Protein AF-A0A6B0QW33-F1 (afdb_monomer_lite)

Structure (mmCIF, N/CA/C/O backbone):
data_AF-A0A6B0QW33-F1
#
_entry.id   AF-A0A6B0QW33-F1
#
loop_
_atom_site.group_PDB
_atom_site.id
_atom_site.type_symbol
_atom_site.label_atom_id
_atom_site.label_alt_id
_atom_site.label_comp_id
_atom_site.label_asym_id
_atom_site.label_entity_id
_atom_site.label_seq_id
_atom_site.pdbx_PDB_ins_code
_atom_site.Cartn_x
_atom_site.Cartn_y
_atom_site.Cartn_z
_atom_site.occupancy
_atom_site.B_iso_or_equiv
_atom_site.auth_seq_id
_atom_site.auth_comp_id
_atom_site.auth_asym_id
_atom_site.auth_atom_id
_atom_site.pdbx_PDB_model_num
ATOM 1 N N . MET A 1 1 ? -25.011 12.473 15.618 1.00 36.19 1 MET A N 1
ATOM 2 C CA . MET A 1 1 ? -24.795 11.704 14.375 1.00 36.19 1 MET A CA 1
ATOM 3 C C . MET A 1 1 ? -24.185 10.375 14.787 1.00 36.19 1 MET A C 1
ATOM 5 O O . MET A 1 1 ? -23.014 10.345 15.140 1.00 36.19 1 MET A O 1
ATOM 9 N N . SER A 1 2 ? -24.995 9.323 14.896 1.00 54.03 2 SER A N 1
ATOM 10 C CA . SER A 1 2 ? -24.526 8.011 15.349 1.00 54.03 2 SER A CA 1
ATOM 11 C C . SER A 1 2 ? -23.831 7.321 14.186 1.00 54.03 2 SER A C 1
ATOM 13 O O . SER A 1 2 ? -24.479 6.965 13.205 1.00 54.03 2 SER A O 1
ATOM 15 N N . VAL A 1 3 ? -22.509 7.187 14.275 1.00 56.66 3 VAL A N 1
ATOM 16 C CA . VAL A 1 3 ? -21.721 6.403 13.325 1.00 56.66 3 VAL A CA 1
ATOM 17 C C . VAL A 1 3 ? -22.176 4.957 13.482 1.00 56.66 3 VAL A C 1
ATOM 19 O O . VAL A 1 3 ? -21.946 4.327 14.513 1.00 56.66 3 VAL A O 1
ATOM 22 N N . SER A 1 4 ? -22.914 4.459 12.495 1.00 55.44 4 SER A N 1
ATOM 23 C CA . SER A 1 4 ? -23.325 3.065 12.420 1.00 55.44 4 SER A CA 1
ATOM 24 C C . SER A 1 4 ? -22.073 2.194 12.418 1.00 55.44 4 SER A C 1
ATOM 26 O O . SER A 1 4 ? -21.296 2.222 11.464 1.00 55.44 4 SER A O 1
ATOM 28 N N . ASN A 1 5 ? -21.875 1.449 13.503 1.00 58.53 5 ASN A N 1
ATOM 29 C CA . ASN A 1 5 ? -20.822 0.452 13.628 1.00 58.53 5 ASN A CA 1
ATOM 30 C C . ASN A 1 5 ? -20.997 -0.566 12.488 1.00 58.53 5 ASN A C 1
ATOM 32 O O . ASN A 1 5 ? -21.919 -1.382 12.526 1.00 58.53 5 ASN A O 1
ATOM 36 N N . SER A 1 6 ? -20.128 -0.537 11.473 1.00 57.75 6 SER A N 1
ATOM 37 C CA . SER A 1 6 ? -20.079 -1.540 10.399 1.00 57.75 6 SER A CA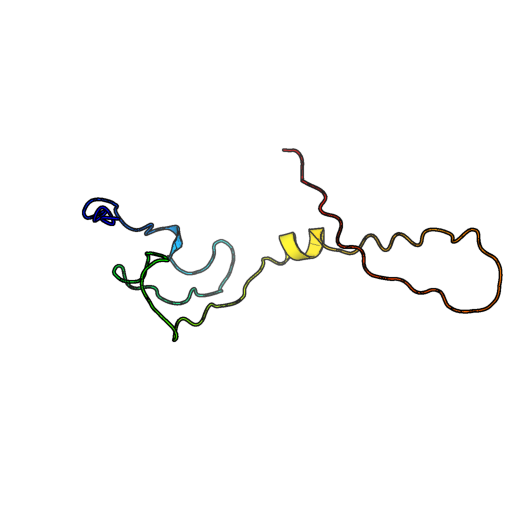 1
ATOM 38 C C . SER A 1 6 ? -19.448 -2.844 10.900 1.00 57.75 6 SER A C 1
ATOM 40 O O . SER A 1 6 ? -18.556 -3.420 10.283 1.00 57.75 6 SER A O 1
ATOM 42 N N . ALA A 1 7 ? -19.950 -3.358 12.026 1.00 53.59 7 ALA A N 1
ATOM 43 C CA . ALA A 1 7 ? -19.487 -4.579 12.685 1.00 53.59 7 ALA A CA 1
ATOM 44 C C . ALA A 1 7 ? -19.611 -5.852 11.810 1.00 53.59 7 ALA A C 1
ATOM 46 O O . ALA A 1 7 ? -19.221 -6.933 12.242 1.00 53.59 7 ALA A O 1
ATOM 47 N N . GLY A 1 8 ? -20.136 -5.737 10.582 1.00 56.53 8 GLY A N 1
ATOM 48 C CA . GLY A 1 8 ? -20.257 -6.817 9.601 1.00 56.53 8 GLY A CA 1
ATOM 49 C C . GLY A 1 8 ? -19.423 -6.661 8.323 1.00 56.53 8 GLY A C 1
ATOM 50 O O . GLY A 1 8 ? -19.373 -7.605 7.531 1.00 56.53 8 GLY A O 1
ATOM 51 N N . GLU A 1 9 ? -18.756 -5.527 8.082 1.00 67.50 9 GLU A N 1
ATOM 52 C CA . GLU A 1 9 ? -17.970 -5.360 6.855 1.00 67.50 9 GLU A CA 1
ATOM 53 C C . GLU A 1 9 ? -16.603 -6.031 6.995 1.00 67.50 9 GLU A C 1
ATOM 55 O O . GLU A 1 9 ? -15.712 -5.588 7.720 1.00 67.50 9 GLU A O 1
ATOM 60 N N . LYS A 1 10 ? -16.428 -7.153 6.290 1.00 83.31 10 LYS A N 1
ATOM 61 C CA . LYS A 1 10 ? -15.148 -7.863 6.255 1.00 83.31 10 LYS A CA 1
ATOM 62 C C . LYS A 1 10 ? -14.111 -6.961 5.574 1.00 83.31 10 LYS A C 1
ATOM 64 O O . LYS A 1 10 ? -14.309 -6.596 4.415 1.00 83.31 10 LYS A O 1
ATOM 69 N N . PRO A 1 11 ? -12.978 -6.652 6.227 1.00 88.00 11 PRO A N 1
ATOM 70 C CA . PRO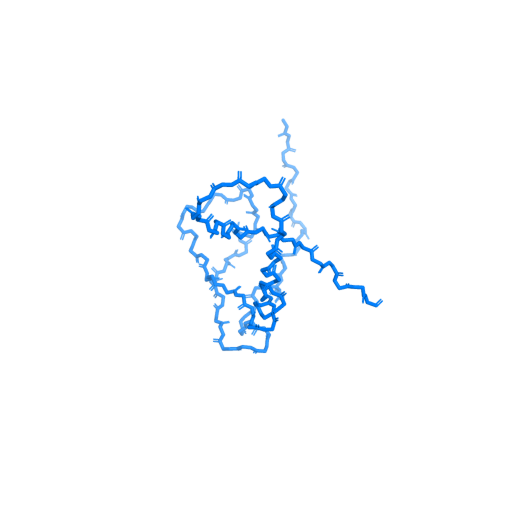 A 1 11 ? -11.992 -5.751 5.654 1.00 88.00 11 PRO A CA 1
ATOM 71 C C . PRO A 1 11 ? -11.407 -6.342 4.366 1.00 88.00 11 PRO A C 1
ATOM 73 O O . PRO A 1 11 ? -11.230 -7.558 4.249 1.00 88.00 11 PRO A O 1
ATOM 76 N N . HIS A 1 12 ? -11.062 -5.486 3.403 1.00 92.44 12 HIS A N 1
ATOM 77 C CA . HIS A 1 12 ? -10.549 -5.891 2.093 1.00 92.44 12 HIS A CA 1
ATOM 78 C C . HIS A 1 12 ? -9.196 -6.622 2.223 1.00 92.44 12 HIS A C 1
ATOM 80 O O . HIS A 1 12 ? -8.129 -6.020 2.317 1.00 92.44 12 HIS A O 1
ATOM 86 N N . LYS A 1 13 ? -9.217 -7.960 2.279 1.00 91.75 13 LYS A N 1
ATOM 87 C CA . LYS A 1 13 ? -8.004 -8.765 2.528 1.00 91.75 13 LYS A CA 1
ATOM 88 C C . LYS A 1 13 ? -7.046 -8.766 1.334 1.00 91.75 13 LYS A C 1
ATOM 90 O O . LYS A 1 13 ? -5.870 -8.483 1.512 1.00 91.75 13 LYS A O 1
ATOM 95 N N . LYS A 1 14 ? -7.550 -9.008 0.116 1.00 94.75 14 LYS A N 1
ATOM 96 C CA . LYS A 1 14 ? -6.727 -9.085 -1.111 1.00 94.75 14 LYS A CA 1
ATOM 97 C C . LYS A 1 14 ? -6.019 -7.767 -1.447 1.00 94.75 14 LYS A C 1
ATOM 99 O O . LYS A 1 14 ? -4.892 -7.778 -1.912 1.00 94.75 14 LYS A O 1
ATOM 104 N N . ALA A 1 15 ? -6.647 -6.623 -1.183 1.00 94.19 15 ALA A N 1
ATOM 105 C CA . ALA A 1 15 ? -6.037 -5.321 -1.467 1.00 94.19 15 ALA A CA 1
ATOM 106 C C . ALA A 1 15 ? -4.845 -4.985 -0.545 1.00 94.19 15 ALA A C 1
ATOM 108 O O . ALA A 1 15 ? -4.074 -4.083 -0.858 1.00 94.19 15 ALA A O 1
ATOM 109 N N . ARG A 1 16 ? -4.676 -5.712 0.568 1.00 94.50 16 ARG A N 1
ATOM 110 C CA . ARG A 1 16 ? -3.582 -5.526 1.535 1.00 94.50 16 ARG A CA 1
ATOM 111 C C . ARG A 1 16 ? -2.499 -6.602 1.448 1.00 94.50 16 ARG A C 1
ATOM 113 O O . ARG A 1 16 ? -1.565 -6.568 2.239 1.00 94.50 16 ARG A O 1
ATOM 120 N N . THR A 1 17 ? -2.607 -7.557 0.523 1.00 95.19 17 THR A N 1
ATOM 121 C CA . THR A 1 17 ? -1.569 -8.580 0.354 1.00 95.19 17 THR A CA 1
ATOM 122 C C . THR A 1 17 ? -0.355 -8.020 -0.372 1.00 95.19 17 THR A C 1
ATOM 124 O O . THR A 1 17 ? -0.491 -7.206 -1.293 1.00 95.19 17 THR A O 1
ATOM 127 N N . SER A 1 18 ? 0.812 -8.508 0.030 1.00 95.62 18 SER A N 1
ATOM 128 C CA . SER A 1 18 ? 2.082 -8.299 -0.652 1.00 95.62 18 SER A CA 1
ATOM 129 C C . SER A 1 18 ? 2.485 -9.515 -1.500 1.00 95.62 18 SER A C 1
ATOM 131 O O . SER A 1 18 ? 2.045 -10.629 -1.196 1.00 95.62 18 SER A O 1
ATOM 133 N N . PRO A 1 19 ? 3.358 -9.319 -2.503 1.00 96.81 19 PRO A N 1
ATOM 134 C CA . PRO A 1 19 ? 3.788 -8.015 -3.023 1.00 96.81 19 PRO A CA 1
ATOM 135 C C . PRO A 1 19 ? 2.669 -7.338 -3.836 1.00 96.81 19 PRO A C 1
ATOM 137 O O . PRO A 1 19 ? 1.625 -7.938 -4.111 1.00 96.81 19 PRO A O 1
ATOM 140 N N . TYR A 1 20 ? 2.866 -6.080 -4.248 1.00 95.25 20 TYR A N 1
ATOM 141 C CA . TYR A 1 20 ? 2.048 -5.511 -5.324 1.00 95.25 20 TYR A CA 1
ATOM 142 C C . TYR A 1 20 ? 2.139 -6.429 -6.559 1.00 95.25 20 TYR A C 1
ATOM 144 O O . TYR A 1 20 ? 3.249 -6.844 -6.914 1.00 95.25 20 TYR A O 1
ATOM 152 N N . PRO A 1 21 ? 1.012 -6.742 -7.228 1.00 94.50 21 PRO A N 1
ATOM 153 C CA . PRO A 1 21 ? 1.015 -7.626 -8.390 1.00 94.50 21 PRO A CA 1
ATOM 154 C C . PRO A 1 21 ? 2.028 -7.189 -9.455 1.00 94.50 21 PRO A C 1
ATOM 156 O O . PRO A 1 21 ? 2.09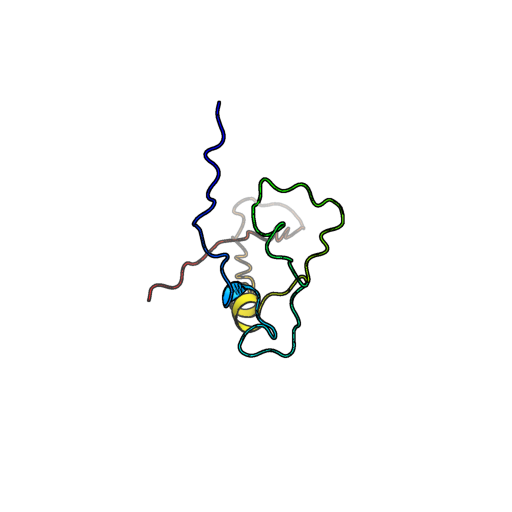0 -6.012 -9.802 1.00 94.50 21 PRO A O 1
ATOM 159 N N . GLY A 1 22 ? 2.821 -8.135 -9.967 1.00 93.00 22 GLY A N 1
ATOM 160 C CA . GLY A 1 22 ? 3.839 -7.861 -10.989 1.00 93.00 22 GLY A CA 1
ATOM 161 C C . GLY A 1 22 ? 5.082 -7.118 -10.483 1.00 93.00 22 GLY A C 1
ATOM 162 O O . GLY A 1 22 ? 5.838 -6.584 -11.289 1.00 93.00 22 GLY A O 1
ATOM 163 N N . SER A 1 23 ? 5.308 -7.065 -9.167 1.00 94.06 23 SER A N 1
ATOM 164 C CA . SER A 1 23 ? 6.460 -6.387 -8.565 1.00 94.06 23 SER A CA 1
ATOM 165 C C . SER A 1 23 ? 7.037 -7.166 -7.377 1.00 94.06 23 SER A C 1
ATOM 167 O O . SER A 1 23 ? 6.447 -8.142 -6.920 1.00 94.06 23 SER A O 1
ATOM 169 N N . GLN A 1 24 ? 8.166 -6.693 -6.845 1.00 95.06 24 GLN A N 1
ATOM 170 C CA . GLN A 1 24 ? 8.727 -7.126 -5.556 1.00 95.06 24 GLN A CA 1
ATOM 171 C C . GLN A 1 24 ? 8.424 -6.120 -4.428 1.00 95.06 24 GLN A C 1
ATOM 173 O O . GLN A 1 24 ? 9.035 -6.165 -3.366 1.00 95.06 24 GLN A O 1
ATOM 178 N N . VAL A 1 25 ? 7.526 -5.157 -4.670 1.00 94.69 25 VAL A N 1
ATOM 179 C CA . VAL A 1 25 ? 7.254 -4.076 -3.721 1.00 94.69 25 VAL A CA 1
ATOM 180 C C . VAL A 1 25 ? 6.280 -4.552 -2.653 1.00 94.69 25 VAL A C 1
ATOM 182 O O . VAL A 1 25 ? 5.138 -4.915 -2.940 1.00 94.69 25 VAL A O 1
ATOM 185 N N . GLU A 1 26 ? 6.736 -4.499 -1.410 1.00 96.38 26 GLU A N 1
ATOM 186 C CA . GLU A 1 26 ? 5.963 -4.828 -0.219 1.00 96.38 26 GLU A CA 1
ATOM 187 C C . GLU A 1 26 ? 5.034 -3.676 0.186 1.00 96.38 26 GLU A C 1
ATOM 189 O O . GLU A 1 26 ? 5.393 -2.499 0.109 1.00 96.38 26 GLU A O 1
ATOM 194 N N . ARG A 1 27 ? 3.822 -4.003 0.641 1.00 95.38 27 ARG A N 1
ATOM 195 C CA . ARG A 1 27 ? 2.899 -3.028 1.233 1.00 95.38 27 ARG A CA 1
ATOM 196 C C . ARG A 1 27 ? 3.207 -2.834 2.713 1.00 95.38 27 ARG A C 1
ATOM 198 O O . ARG A 1 27 ? 3.592 -3.768 3.413 1.00 95.38 27 ARG A O 1
ATOM 205 N N . SER A 1 28 ? 2.913 -1.642 3.222 1.00 94.25 28 SER A N 1
ATOM 206 C CA . SER A 1 28 ? 2.826 -1.421 4.666 1.00 94.25 28 SER A CA 1
ATOM 207 C C . SER A 1 28 ? 1.715 -2.290 5.254 1.00 94.25 28 SER A C 1
ATOM 209 O O . SER A 1 28 ? 0.592 -2.298 4.742 1.00 94.25 28 SER A O 1
ATOM 211 N N . GLN A 1 29 ? 2.014 -3.012 6.332 1.00 92.00 29 GLN A N 1
ATOM 212 C CA . GLN A 1 29 ? 1.018 -3.824 7.025 1.00 92.00 29 GLN A CA 1
ATOM 213 C C . GLN A 1 29 ? -0.052 -2.929 7.662 1.00 92.00 29 GLN A C 1
ATOM 215 O O . GLN A 1 29 ? 0.257 -1.921 8.292 1.00 92.00 29 GLN A O 1
ATOM 220 N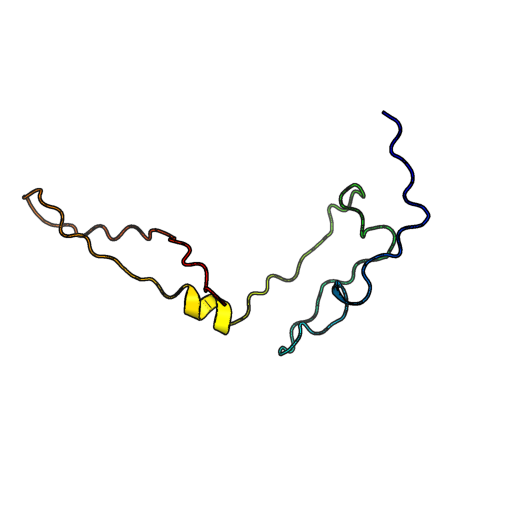 N . VAL A 1 30 ? -1.318 -3.311 7.495 1.00 92.81 30 VAL A N 1
ATOM 221 C CA . VAL A 1 30 ? -2.490 -2.598 8.024 1.00 92.81 30 VAL A CA 1
ATOM 222 C C . VAL A 1 30 ? -3.295 -3.594 8.846 1.00 92.81 30 VAL A C 1
ATOM 224 O O . VAL A 1 30 ? -3.828 -4.552 8.282 1.00 92.81 30 VAL A O 1
ATOM 227 N N . SER A 1 31 ? -3.389 -3.391 10.163 1.00 91.06 31 SER A N 1
ATOM 228 C CA . SER A 1 31 ? -4.228 -4.218 11.040 1.00 91.06 31 SER A CA 1
ATOM 229 C C . SER A 1 31 ? -5.712 -4.007 10.724 1.00 91.06 31 SER A C 1
ATOM 231 O O . SER A 1 31 ? -6.103 -2.968 10.201 1.00 91.06 31 SER A O 1
ATOM 233 N N . ASN A 1 32 ? -6.568 -4.992 11.017 1.00 90.88 32 ASN A N 1
ATOM 234 C CA . ASN A 1 32 ? -7.995 -4.914 10.661 1.00 90.88 32 ASN A CA 1
ATOM 235 C C . ASN A 1 32 ? -8.730 -3.741 11.331 1.00 90.88 32 ASN A C 1
ATOM 237 O O . ASN A 1 32 ? -9.636 -3.176 10.729 1.00 90.88 32 ASN A O 1
ATOM 241 N N . GLU A 1 33 ? -8.312 -3.354 12.534 1.00 90.50 33 GLU A N 1
ATOM 242 C CA . GLU A 1 33 ? -8.885 -2.242 13.305 1.00 90.50 33 GLU A CA 1
ATOM 243 C C . GLU A 1 33 ? -8.591 -0.871 12.680 1.00 90.50 33 GLU A C 1
ATOM 245 O O . GLU A 1 33 ? -9.333 0.084 12.890 1.00 90.50 33 GLU A O 1
ATOM 250 N N . LYS A 1 34 ? -7.522 -0.777 11.882 1.00 91.38 34 LYS A N 1
ATOM 251 C CA . LYS A 1 34 ? -7.043 0.464 11.262 1.00 91.38 34 LYS A CA 1
ATOM 252 C C . LYS A 1 34 ? -7.315 0.534 9.754 1.00 91.38 34 LYS A C 1
ATOM 254 O O . LYS A 1 34 ? -6.723 1.343 9.052 1.00 91.38 34 LYS A O 1
ATOM 259 N N . VAL A 1 35 ? -8.194 -0.331 9.238 1.00 91.38 35 VAL A N 1
ATOM 260 C CA . VAL A 1 35 ? -8.607 -0.312 7.819 1.00 91.38 35 VAL A CA 1
ATOM 261 C C . VAL A 1 35 ? -9.566 0.84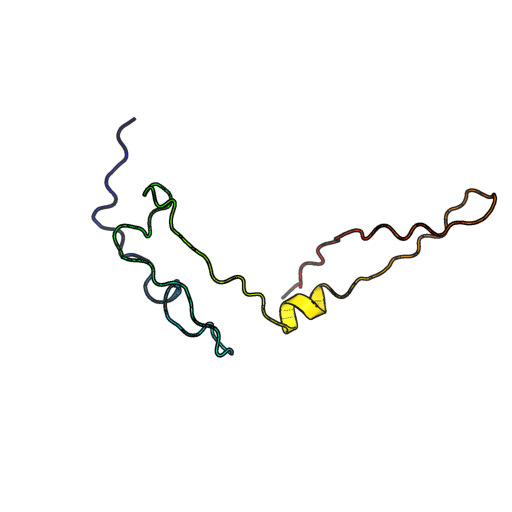4 7.530 1.00 91.38 35 VAL A C 1
ATOM 263 O O . VAL A 1 35 ? -9.598 1.353 6.412 1.00 91.38 35 VAL A O 1
ATOM 266 N N . SER A 1 36 ? -10.367 1.239 8.522 1.00 90.81 36 SER A N 1
ATOM 267 C CA . SER A 1 36 ? -11.300 2.356 8.387 1.00 90.81 36 SER A CA 1
ATOM 268 C C . SER A 1 36 ? -10.547 3.680 8.323 1.00 90.81 36 SER A C 1
ATOM 270 O O . SER A 1 36 ? -9.712 3.954 9.179 1.00 90.81 36 SER A O 1
ATOM 272 N N . TRP A 1 37 ? -10.915 4.543 7.376 1.00 89.94 37 TRP A N 1
ATOM 273 C CA . TRP A 1 37 ? -10.394 5.912 7.288 1.00 89.94 37 TRP A CA 1
ATOM 274 C C . TRP A 1 37 ? -10.736 6.777 8.507 1.00 89.94 37 TRP A C 1
ATOM 276 O O . TRP A 1 37 ? -10.072 7.777 8.747 1.00 89.94 37 TRP A O 1
ATOM 286 N N . LEU A 1 38 ? -11.764 6.399 9.275 1.00 90.81 38 LEU A N 1
ATOM 287 C CA . LEU A 1 38 ? -12.130 7.078 10.521 1.00 90.81 38 LEU A CA 1
ATOM 288 C C . LEU A 1 38 ? -11.233 6.674 11.698 1.00 90.81 38 LEU A C 1
ATOM 290 O O . LEU A 1 38 ? -11.289 7.308 12.749 1.00 90.81 38 LEU A O 1
ATOM 294 N N . ALA A 1 39 ? -10.441 5.607 11.559 1.00 89.06 39 ALA A N 1
ATOM 295 C CA . ALA A 1 39 ? -9.517 5.193 12.598 1.00 89.06 39 ALA A CA 1
ATOM 296 C C . ALA A 1 39 ? -8.293 6.115 12.591 1.00 89.06 39 ALA A C 1
ATOM 298 O O . ALA A 1 39 ? -7.552 6.183 11.613 1.00 89.06 39 ALA A O 1
ATOM 299 N N . GLU A 1 40 ? -8.055 6.798 13.707 1.00 93.44 40 GLU A N 1
ATOM 300 C CA . GLU A 1 40 ? -6.872 7.635 13.877 1.00 93.44 40 GLU A CA 1
ATOM 301 C C . GLU A 1 40 ? -5.595 6.784 13.821 1.00 93.44 40 GLU A C 1
ATOM 303 O O . GLU A 1 40 ? -5.469 5.784 14.539 1.00 93.44 40 GLU A O 1
ATOM 308 N N . TRP A 1 41 ? -4.655 7.152 12.946 1.00 93.81 41 TRP A N 1
ATOM 309 C CA . TRP A 1 41 ? -3.375 6.455 12.811 1.00 93.81 41 TRP A CA 1
ATOM 310 C C . TRP A 1 41 ? -2.249 7.370 12.293 1.00 93.81 41 TRP A C 1
ATOM 312 O O . TRP A 1 41 ? -1.848 7.277 11.130 1.00 93.81 41 TRP A O 1
ATOM 322 N N . PRO A 1 42 ? -1.726 8.271 13.140 1.00 91.25 42 PRO A N 1
ATOM 323 C CA . PRO A 1 42 ? -0.726 9.259 12.732 1.00 91.25 42 PRO A CA 1
ATOM 324 C C . PRO A 1 42 ? 0.616 8.636 12.322 1.00 91.25 42 PRO A C 1
ATOM 326 O O . PRO A 1 42 ? 1.342 9.207 11.512 1.00 91.25 42 PRO A O 1
ATOM 329 N N . GLU A 1 43 ? 0.944 7.440 12.814 1.00 92.38 43 GLU A N 1
ATOM 330 C CA . GLU A 1 43 ? 2.176 6.730 12.462 1.00 92.38 43 GLU A CA 1
ATOM 331 C C . GLU A 1 43 ? 2.076 5.921 11.158 1.00 92.38 43 GLU A C 1
ATOM 333 O O . GLU A 1 43 ? 3.027 5.215 10.805 1.00 92.38 43 GLU A O 1
ATOM 338 N N . TYR A 1 44 ? 0.953 5.980 10.432 1.00 91.44 44 TYR A N 1
ATOM 339 C CA . TYR A 1 44 ? 0.785 5.208 9.204 1.00 91.44 44 TYR A CA 1
ATOM 340 C C . TYR A 1 44 ? 1.732 5.691 8.096 1.00 91.44 44 TYR A C 1
ATOM 342 O O . TYR A 1 44 ? 1.549 6.746 7.489 1.00 91.44 44 TYR A O 1
ATOM 350 N N . LYS A 1 45 ? 2.758 4.886 7.802 1.00 88.31 45 LYS A N 1
ATOM 351 C CA . LYS A 1 45 ? 3.743 5.156 6.745 1.00 88.31 45 LYS A CA 1
ATOM 352 C C . LYS A 1 45 ? 3.450 4.304 5.521 1.00 88.31 45 LYS A C 1
ATOM 354 O O . LYS A 1 45 ? 3.662 3.094 5.544 1.00 88.31 45 LYS A O 1
ATOM 359 N N . LEU A 1 46 ? 2.988 4.937 4.448 1.00 89.38 46 LEU A N 1
ATOM 360 C CA . LEU A 1 46 ? 2.720 4.295 3.161 1.00 89.38 46 LEU A CA 1
ATOM 361 C C . LEU A 1 46 ? 4.004 4.082 2.353 1.00 89.38 46 LEU A C 1
ATOM 363 O O . LEU A 1 46 ? 4.818 4.993 2.209 1.00 89.38 46 LEU A O 1
ATOM 367 N N . VAL A 1 47 ? 4.138 2.903 1.745 1.00 91.19 47 VAL A N 1
ATOM 368 C CA . VAL A 1 47 ? 5.114 2.681 0.670 1.00 91.19 47 VAL A CA 1
ATOM 369 C C . VAL A 1 47 ? 4.610 3.376 -0.596 1.00 91.19 47 VAL A C 1
ATOM 371 O O . VAL A 1 47 ? 3.561 3.015 -1.134 1.00 91.19 47 VAL A O 1
ATOM 374 N N . LYS A 1 48 ? 5.352 4.383 -1.074 1.00 89.38 48 LYS A N 1
ATOM 375 C CA . LYS A 1 48 ? 5.046 5.087 -2.326 1.00 89.38 48 LYS A CA 1
ATOM 376 C C . LYS A 1 48 ? 5.475 4.222 -3.510 1.00 89.38 48 LYS A C 1
ATOM 378 O O . LYS A 1 48 ? 6.660 3.952 -3.678 1.00 89.38 48 LYS A O 1
ATOM 383 N N . TYR A 1 49 ? 4.514 3.811 -4.330 1.00 90.19 49 TYR A N 1
ATOM 384 C CA . TYR A 1 49 ? 4.763 2.974 -5.497 1.00 90.19 49 TYR A CA 1
ATOM 385 C C . TYR A 1 49 ? 3.789 3.301 -6.630 1.00 90.19 49 TYR A C 1
ATOM 387 O O . TYR A 1 49 ? 2.581 3.362 -6.413 1.00 90.19 49 TYR A O 1
ATOM 395 N N . THR A 1 50 ? 4.335 3.450 -7.835 1.00 91.50 50 THR A N 1
ATOM 396 C CA . THR A 1 50 ? 3.598 3.528 -9.099 1.00 91.50 50 THR A CA 1
ATOM 397 C C . THR A 1 50 ? 4.327 2.633 -10.096 1.00 91.50 50 THR A C 1
ATOM 399 O O . THR A 1 50 ? 5.557 2.653 -10.155 1.00 91.50 50 THR A O 1
ATOM 402 N N . SER A 1 51 ? 3.591 1.820 -10.856 1.00 87.12 51 SER A N 1
ATOM 403 C CA . SER A 1 51 ? 4.203 0.918 -11.841 1.00 87.12 51 SER A CA 1
ATOM 404 C C . SER A 1 51 ? 4.882 1.696 -12.976 1.00 87.12 51 SER A C 1
ATOM 406 O O . SER A 1 51 ? 4.425 2.770 -13.367 1.00 87.12 51 SER A O 1
ATOM 408 N N . VAL A 1 52 ? 5.969 1.151 -13.530 1.00 80.00 52 VAL A N 1
ATOM 409 C CA . VAL A 1 52 ? 6.736 1.816 -14.602 1.00 80.00 52 VAL A CA 1
ATOM 410 C C . VAL A 1 52 ? 5.902 1.988 -15.874 1.00 80.00 52 VAL A C 1
ATOM 412 O O . VAL A 1 52 ? 6.023 3.012 -16.536 1.00 80.00 52 VAL A O 1
ATOM 415 N N . SER A 1 53 ? 5.017 1.036 -16.190 1.00 77.06 53 SER A N 1
ATOM 416 C CA . SER A 1 53 ? 4.092 1.143 -17.326 1.00 77.06 53 SER A CA 1
ATOM 417 C C . SER A 1 53 ? 3.143 2.335 -17.188 1.00 77.06 53 SER A C 1
ATOM 419 O O . SER A 1 53 ? 2.978 3.086 -18.141 1.00 77.06 53 SER A O 1
ATOM 421 N N . GLN A 1 54 ? 2.602 2.575 -15.988 1.00 72.25 54 GLN A N 1
ATOM 422 C CA . GLN A 1 54 ? 1.795 3.769 -15.714 1.00 72.25 54 GLN A CA 1
ATOM 423 C C . GLN A 1 54 ? 2.635 5.047 -15.808 1.00 72.25 54 GLN A C 1
ATOM 425 O O . GLN A 1 54 ? 2.187 6.022 -16.393 1.00 72.25 54 GLN A O 1
ATOM 430 N N . ILE A 1 55 ? 3.867 5.050 -15.280 1.00 73.25 55 ILE A N 1
ATOM 431 C CA . ILE A 1 55 ? 4.783 6.204 -15.382 1.00 73.25 55 ILE A CA 1
ATOM 432 C C . ILE A 1 55 ? 5.098 6.545 -16.847 1.00 73.25 55 ILE A C 1
ATOM 434 O O . ILE A 1 55 ? 5.128 7.720 -17.205 1.00 73.25 55 ILE A O 1
ATOM 438 N N . ALA A 1 56 ? 5.300 5.539 -17.699 1.00 59.91 56 ALA A N 1
ATOM 439 C CA . ALA A 1 56 ? 5.588 5.729 -19.118 1.00 59.91 56 ALA A CA 1
ATOM 440 C C . ALA A 1 56 ? 4.400 6.319 -19.900 1.00 59.91 56 ALA A C 1
ATOM 442 O O . ALA A 1 56 ? 4.612 7.086 -20.834 1.00 59.91 56 ALA A O 1
ATOM 443 N N . GLU A 1 57 ? 3.157 6.047 -19.495 1.00 56.72 57 GLU A N 1
ATOM 444 C CA . GLU A 1 57 ? 1.981 6.737 -20.049 1.00 56.72 57 GLU A CA 1
ATOM 445 C C . GLU A 1 57 ? 1.959 8.233 -19.692 1.00 56.72 57 GLU A C 1
ATOM 447 O O . GLU A 1 57 ? 1.450 9.044 -20.464 1.00 56.72 57 GLU A O 1
ATOM 452 N N . TYR A 1 58 ? 2.586 8.633 -18.578 1.00 53.72 58 TYR A N 1
ATOM 453 C CA . TYR A 1 58 ? 2.810 10.041 -18.233 1.00 53.72 58 TYR A CA 1
ATOM 454 C C . TYR A 1 58 ? 4.023 10.661 -18.942 1.00 53.72 58 TYR A C 1
ATOM 456 O O . TYR A 1 58 ? 4.433 11.761 -18.562 1.00 53.72 58 TYR A O 1
ATOM 464 N N . HIS A 1 59 ? 4.621 10.008 -19.951 1.00 50.66 59 HIS A N 1
ATOM 465 C CA . HIS A 1 59 ? 5.742 10.572 -20.704 1.00 50.66 59 HIS A CA 1
ATOM 466 C C . HIS A 1 59 ? 5.274 11.739 -21.591 1.00 50.66 59 HIS A C 1
ATOM 468 O O . HIS A 1 59 ? 4.987 11.608 -22.775 1.00 50.66 59 HIS A O 1
ATOM 474 N N . ILE A 1 60 ? 5.143 12.886 -20.925 1.00 52.88 6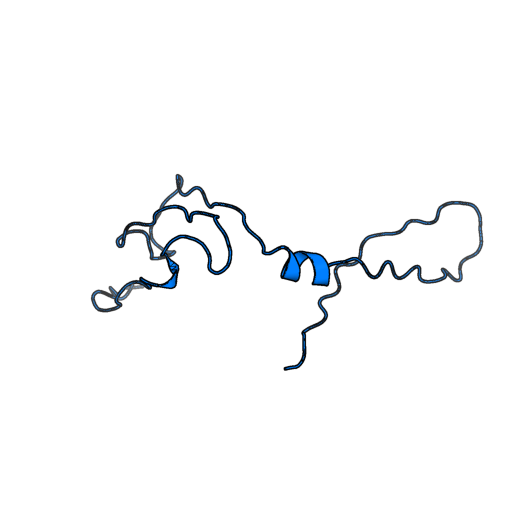0 ILE A N 1
ATOM 475 C CA . ILE A 1 60 ? 5.311 14.268 -21.356 1.00 52.88 60 ILE A CA 1
ATOM 476 C C . ILE A 1 60 ? 5.160 14.450 -22.871 1.00 52.88 60 ILE A C 1
ATOM 478 O O . ILE A 1 60 ? 6.143 14.559 -23.605 1.00 52.88 60 ILE A O 1
ATOM 482 N N . GLN A 1 61 ? 3.918 14.609 -23.336 1.00 48.44 61 GLN A N 1
ATOM 483 C CA . GLN A 1 61 ? 3.701 15.447 -24.510 1.00 48.44 61 GLN A CA 1
ATOM 484 C C . GLN A 1 61 ? 4.061 16.878 -24.101 1.00 48.44 61 GLN A C 1
ATOM 486 O O . GLN A 1 61 ? 3.220 17.635 -23.624 1.00 48.44 61 GLN A O 1
ATOM 491 N N . SER A 1 62 ? 5.338 17.239 -24.242 1.00 51.25 62 SER A N 1
ATOM 492 C CA . SER A 1 62 ? 5.776 18.631 -24.227 1.00 51.25 62 SER A CA 1
ATOM 493 C C . SER A 1 62 ? 5.187 19.296 -25.468 1.00 51.25 62 SER A C 1
ATOM 495 O O . SER A 1 62 ? 5.835 19.384 -26.508 1.00 51.25 62 SER A O 1
ATOM 497 N N . LEU A 1 63 ? 3.919 19.698 -25.401 1.00 52.16 63 LEU A N 1
ATOM 498 C CA . LEU A 1 63 ? 3.307 20.537 -26.420 1.00 52.16 63 LEU A CA 1
ATOM 499 C C . LEU A 1 63 ? 3.975 21.911 -26.327 1.00 52.16 63 LEU A C 1
ATOM 501 O O . LEU A 1 63 ? 3.531 22.783 -25.585 1.00 52.16 63 LEU A O 1
ATOM 505 N N . CYS A 1 64 ? 5.062 22.103 -27.076 1.00 46.78 64 CYS A N 1
ATOM 506 C CA . CYS A 1 64 ? 5.534 23.435 -27.424 1.00 46.78 64 CYS A CA 1
ATOM 507 C C . CYS A 1 64 ? 4.443 24.086 -28.277 1.00 46.78 64 CYS A C 1
ATOM 509 O O . CYS A 1 64 ? 4.375 23.876 -29.488 1.00 46.78 64 CYS A O 1
ATOM 511 N N . VAL A 1 65 ? 3.543 24.832 -27.641 1.00 47.00 65 VAL A N 1
ATOM 512 C CA . VAL A 1 65 ? 2.586 25.663 -28.368 1.00 47.00 65 VAL A CA 1
ATOM 513 C C . VAL A 1 65 ? 3.368 26.862 -28.912 1.00 47.00 65 VAL A C 1
ATOM 515 O O . VAL A 1 65 ? 4.043 27.535 -28.131 1.00 47.00 65 VAL A O 1
ATOM 518 N N . PRO A 1 66 ? 3.331 27.155 -30.224 1.00 40.22 66 PRO A N 1
ATOM 519 C CA . PRO A 1 66 ? 3.973 28.351 -30.742 1.00 40.22 66 PRO A CA 1
ATOM 520 C C . PRO A 1 66 ? 3.232 29.578 -30.199 1.00 40.22 66 PRO A C 1
ATOM 522 O O . PRO A 1 66 ? 2.113 29.879 -30.619 1.00 40.22 66 PRO A O 1
ATOM 525 N N . SER A 1 67 ? 3.848 30.289 -29.255 1.00 41.09 67 SER A N 1
ATOM 526 C CA . SER A 1 67 ? 3.363 31.594 -28.809 1.00 41.09 67 SER A CA 1
ATOM 527 C C . SER A 1 67 ? 3.370 32.558 -29.993 1.00 41.09 67 SER A C 1
ATOM 529 O O . SER A 1 67 ? 4.424 33.002 -30.444 1.00 41.09 67 SER A O 1
ATOM 531 N N . LYS A 1 68 ? 2.186 32.928 -30.492 1.00 48.91 68 LYS A N 1
ATOM 532 C CA . LYS A 1 68 ? 2.010 34.099 -31.363 1.00 48.91 68 LYS A CA 1
ATOM 533 C C . LYS A 1 68 ? 2.087 35.387 -30.536 1.00 48.91 68 LYS A C 1
ATOM 535 O O . LYS A 1 68 ? 1.137 36.154 -30.520 1.00 48.91 68 LYS A O 1
ATOM 540 N N . VAL A 1 69 ? 3.192 35.630 -29.837 1.00 42.78 69 VAL A N 1
ATOM 541 C CA . VAL A 1 69 ? 3.530 36.976 -29.357 1.00 42.78 69 VAL A CA 1
ATOM 542 C C . VAL A 1 69 ? 5.043 37.126 -29.448 1.00 42.78 69 VAL A C 1
ATOM 544 O O . VAL A 1 69 ? 5.802 36.465 -28.749 1.00 42.78 69 VAL A O 1
ATOM 547 N N . VAL A 1 70 ? 5.464 37.953 -30.399 1.00 46.03 70 VAL A N 1
ATOM 548 C CA . VAL A 1 70 ? 6.856 38.282 -30.695 1.00 46.03 70 VAL A CA 1
ATOM 549 C C . VAL A 1 70 ? 7.411 39.168 -29.582 1.00 46.03 70 VAL A C 1
ATOM 551 O O . VAL A 1 70 ? 6.891 40.259 -29.376 1.00 46.03 70 VAL A O 1
ATOM 554 N N . SER A 1 71 ? 8.476 38.724 -28.910 1.00 46.12 71 SER A N 1
ATOM 555 C CA . SER A 1 71 ? 9.734 39.475 -28.745 1.00 46.12 71 SER A CA 1
ATOM 556 C C . SER A 1 71 ? 10.628 38.822 -27.684 1.00 46.12 71 SER A C 1
ATOM 558 O O . SER A 1 71 ? 10.274 38.797 -26.514 1.00 46.12 71 SER A O 1
ATOM 560 N N . TYR A 1 72 ? 11.803 38.378 -28.138 1.00 42.44 72 TYR A N 1
ATOM 561 C CA . TYR A 1 72 ? 13.023 38.046 -27.392 1.00 42.44 72 TYR A CA 1
ATOM 562 C C . TYR A 1 72 ? 12.960 36.983 -26.278 1.00 42.44 72 TYR A C 1
ATOM 564 O O . TYR A 1 72 ? 12.443 37.216 -25.197 1.00 42.44 72 TYR A O 1
ATOM 572 N N . ALA A 1 73 ? 13.607 35.850 -26.586 1.00 46.38 73 ALA A N 1
ATOM 573 C CA . ALA A 1 73 ? 14.292 34.925 -25.680 1.00 46.38 73 ALA A CA 1
ATOM 574 C C . ALA A 1 73 ? 13.592 34.618 -24.346 1.00 46.38 73 ALA A C 1
ATOM 576 O O . ALA A 1 73 ? 13.841 35.295 -23.363 1.00 46.38 73 ALA A O 1
ATOM 577 N N . ASP A 1 74 ? 12.756 33.575 -24.337 1.00 39.38 74 ASP A N 1
ATOM 578 C CA . ASP A 1 74 ? 12.769 32.499 -23.331 1.00 39.38 74 ASP A CA 1
ATOM 579 C C . ASP A 1 74 ? 11.599 31.541 -23.613 1.00 39.38 74 ASP A C 1
ATOM 581 O O . ASP A 1 74 ? 10.423 31.869 -23.446 1.00 39.38 74 ASP A O 1
ATOM 585 N N . VAL A 1 75 ? 11.908 30.331 -24.092 1.00 44.44 75 VAL A N 1
ATOM 586 C CA . VAL A 1 75 ? 10.909 29.263 -24.250 1.00 44.44 75 VAL A CA 1
ATOM 587 C C . VAL A 1 75 ? 10.622 28.695 -22.862 1.00 44.44 75 VAL A C 1
ATOM 589 O O . VAL A 1 75 ? 11.319 27.800 -22.388 1.00 44.44 75 VAL A O 1
ATOM 592 N N . VAL A 1 76 ? 9.603 29.220 -22.184 1.00 47.28 76 VAL A N 1
ATOM 593 C CA . VAL A 1 76 ? 9.145 28.658 -20.909 1.00 47.28 76 VAL A CA 1
ATOM 594 C C . VAL A 1 76 ? 8.234 27.461 -21.195 1.00 47.28 76 VAL A C 1
ATOM 596 O O . VAL A 1 76 ? 7.028 27.603 -21.389 1.00 47.28 76 VAL A O 1
ATOM 599 N N . CYS A 1 77 ? 8.808 26.258 -21.223 1.00 45.94 77 CYS A N 1
ATOM 600 C CA . CYS A 1 77 ? 8.041 25.012 -21.223 1.00 45.94 77 CYS A CA 1
ATOM 601 C C . CYS A 1 77 ? 7.488 24.748 -19.814 1.00 45.94 77 CYS A C 1
ATOM 603 O O . CYS A 1 77 ? 8.159 24.138 -18.982 1.00 45.94 77 CYS A O 1
ATOM 605 N N . LEU A 1 78 ? 6.266 25.203 -19.524 1.00 42.69 78 LEU A N 1
ATOM 606 C CA . LEU A 1 78 ? 5.558 24.793 -18.308 1.00 42.69 78 LEU A CA 1
ATOM 607 C C . LEU A 1 78 ? 4.961 23.387 -18.512 1.00 42.69 78 LEU A C 1
ATOM 609 O O . LEU A 1 78 ? 4.203 23.193 -19.468 1.00 42.69 78 LEU A O 1
ATOM 613 N N . PRO A 1 79 ? 5.257 22.395 -17.648 1.00 42.81 79 PRO A N 1
ATOM 614 C CA . PRO A 1 79 ? 4.683 21.061 -17.773 1.00 42.81 79 PRO A CA 1
ATOM 615 C C . PRO A 1 79 ? 3.184 21.115 -17.460 1.00 42.81 79 PRO A C 1
ATOM 617 O O . PRO A 1 79 ? 2.777 21.338 -16.320 1.00 42.81 79 PRO A O 1
ATOM 620 N N . THR A 1 80 ? 2.348 20.908 -18.476 1.00 48.16 80 THR A N 1
ATOM 621 C CA . THR A 1 80 ? 0.904 20.733 -18.296 1.00 48.16 80 THR A CA 1
ATOM 622 C C . THR A 1 80 ? 0.597 19.241 -18.173 1.00 48.16 80 THR A C 1
ATOM 624 O O . THR A 1 80 ? 0.799 18.460 -19.101 1.00 48.16 80 THR A O 1
ATOM 627 N N . TYR A 1 81 ? 0.127 18.820 -16.996 1.00 46.00 81 TYR A N 1
ATOM 628 C CA . TYR A 1 81 ? -0.321 17.447 -16.754 1.00 46.00 81 TYR A CA 1
ATOM 629 C C . TYR A 1 81 ? -1.700 17.255 -17.392 1.00 46.00 81 TYR A C 1
ATOM 631 O O . TYR A 1 81 ? -2.716 17.582 -16.784 1.00 46.00 81 TYR A O 1
ATOM 639 N N . THR A 1 82 ? -1.755 16.756 -18.626 1.00 45.44 82 THR A N 1
ATOM 640 C CA . THR A 1 82 ? -3.029 16.391 -19.261 1.00 45.44 82 THR A CA 1
ATOM 641 C C . THR A 1 82 ? -3.256 14.886 -19.154 1.00 45.44 82 THR A C 1
ATOM 643 O O . THR A 1 82 ? -2.429 14.074 -19.561 1.00 45.44 82 THR A O 1
ATOM 646 N N . TYR A 1 83 ? -4.382 14.510 -18.546 1.00 46.78 83 TYR A N 1
ATOM 647 C CA . TYR A 1 83 ? -4.814 13.124 -18.397 1.00 46.78 83 TYR A CA 1
ATOM 648 C C . TYR A 1 83 ? -5.440 12.660 -19.715 1.00 46.78 83 TYR A C 1
ATOM 650 O O . TYR A 1 83 ? -6.473 13.191 -20.124 1.00 46.78 83 TYR A O 1
ATOM 658 N N . LYS A 1 84 ? -4.831 11.679 -20.389 1.00 48.41 84 LYS A N 1
ATOM 659 C CA . LYS A 1 84 ? -5.476 10.964 -21.496 1.00 48.41 84 LYS A CA 1
ATOM 660 C C . LYS A 1 84 ? -6.072 9.671 -20.935 1.00 48.41 84 LYS A C 1
ATOM 662 O O . LYS A 1 84 ? -5.304 8.773 -20.602 1.00 48.41 84 LYS A O 1
ATOM 667 N N . PRO A 1 85 ? -7.403 9.553 -20.791 1.00 41.84 85 PRO A N 1
ATOM 668 C CA . PRO A 1 85 ? -7.995 8.280 -20.413 1.00 41.84 85 PRO A CA 1
ATOM 669 C C . PRO A 1 85 ? -7.807 7.285 -21.564 1.00 41.84 85 PRO A C 1
ATOM 671 O O . PRO A 1 85 ? -8.182 7.570 -22.702 1.00 41.84 85 PRO A O 1
ATOM 674 N N . LEU A 1 86 ? -7.216 6.126 -21.268 1.00 47.81 86 LEU A N 1
ATOM 675 C CA . LEU A 1 86 ? -7.216 4.981 -22.174 1.00 47.81 86 LEU A CA 1
ATOM 676 C C . LEU A 1 86 ? -8.658 4.484 -22.326 1.00 47.81 86 LEU A C 1
ATOM 678 O O . LEU A 1 86 ? -9.275 4.026 -21.366 1.00 47.81 86 LEU A O 1
ATOM 682 N N . SER A 1 87 ? -9.205 4.618 -23.530 1.00 47.97 87 SER A N 1
ATOM 683 C CA . SER A 1 87 ? -10.427 3.932 -23.943 1.00 47.97 87 SER A CA 1
ATOM 684 C C . SER A 1 87 ? -10.126 2.439 -24.102 1.00 47.97 87 SER A C 1
ATOM 686 O O . SER A 1 87 ? -9.243 2.091 -24.890 1.00 47.97 87 SER A O 1
ATOM 688 N N . PHE A 1 88 ? -10.832 1.604 -23.334 1.00 47.75 88 PHE A N 1
ATOM 689 C CA . PHE A 1 88 ? -10.835 0.142 -23.459 1.00 47.75 88 PHE A CA 1
ATOM 690 C C . PHE A 1 88 ? -11.549 -0.317 -24.732 1.00 47.75 88 PHE A C 1
ATOM 692 O O . PHE A 1 88 ? -12.542 0.347 -25.113 1.00 47.75 88 PHE A O 1
#

InterPro domains:
  IPR015797 NUDIX hydrolase-like domain superfamily [SSF55811] (11-62)

pLDDT: mean 70.73, std 21.69, range [36.19, 96.81]

Secondary structure (DSSP, 8-state):
------TT----SGGGPSSPTTS-PPPPP--GGG-STTS--TT--PPP---HHHHHHT-------------SS---------------

Radius of gyration: 22.0 Å; chains: 1; bounding box: 39×49×47 Å

Sequence (88 aa):
MSVSNSAGEKPHKKARTSPYPGSQVERSQVSNEKVSWLAEWPEYKLVKYTSVSQIAEYHIQSLCVPSKVVSYADVVCLPTYTYKPLSF

Organism: NCBI:txid72004

Foldseek 3Di:
DDDPPPVPDDQDPVVQDDDDPPDNRHFDDDDPQRSDPPDDDPPDDTDDDDDVVVVVVQPDPQPQDPPPDDDDDDSPRDGDRDDDDDDD